Protein AF-A0AAU0R6Y6-F1 (afdb_monomer)

pLDDT: mean 80.84, std 10.69, range [55.72, 96.62]

Sequence (126 aa):
MGKLRLYILMGLFTLHTLSFDQLMKLPVLVMHYIEHRAQDGNLSVVEFLSMHYLGEDVNDGDQERDNQLPFKKVSTTTVHQVFIPFAKITNLKVQAVTNITIKYPELDDDRLPNPATSALFRPPRA

Structure (mmCIF, N/CA/C/O backbone):
data_AF-A0AAU0R6Y6-F1
#
_entry.id   AF-A0AAU0R6Y6-F1
#
loop_
_atom_site.group_PDB
_atom_site.id
_atom_site.type_symbol
_atom_site.label_atom_id
_atom_site.label_alt_id
_atom_site.label_comp_id
_atom_site.label_asym_id
_atom_site.label_entity_id
_atom_site.label_seq_id
_atom_site.pdbx_PDB_ins_code
_atom_site.Cartn_x
_atom_site.Cartn_y
_atom_site.Cartn_z
_atom_site.occupancy
_atom_site.B_iso_or_equiv
_atom_site.auth_seq_id
_atom_site.auth_comp_id
_atom_site.auth_asym_id
_atom_site.auth_atom_id
_atom_site.pdbx_PDB_model_num
ATOM 1 N N . MET A 1 1 ? 37.445 1.973 2.081 1.00 62.59 1 MET A N 1
ATOM 2 C CA . MET A 1 1 ? 36.201 2.672 2.493 1.00 62.59 1 MET A CA 1
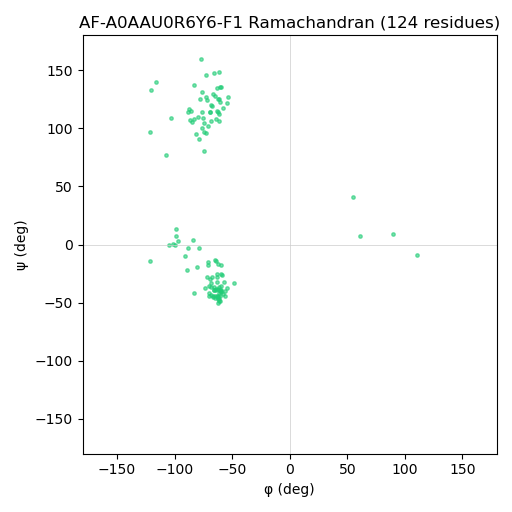ATOM 3 C C . MET A 1 1 ? 35.209 2.947 1.353 1.00 62.59 1 MET A C 1
ATOM 5 O O . MET A 1 1 ? 34.018 2.952 1.625 1.00 62.59 1 MET A O 1
ATOM 9 N N . GLY A 1 2 ? 35.632 3.136 0.091 1.00 77.25 2 GLY A N 1
ATOM 10 C CA . GLY A 1 2 ? 34.699 3.432 -1.019 1.00 77.25 2 GLY A CA 1
ATOM 11 C C . GLY A 1 2 ? 33.638 2.352 -1.288 1.00 77.25 2 GLY A C 1
ATOM 12 O O . GLY A 1 2 ? 32.472 2.675 -1.477 1.00 77.25 2 GLY A O 1
ATOM 13 N N . LYS A 1 3 ? 34.012 1.0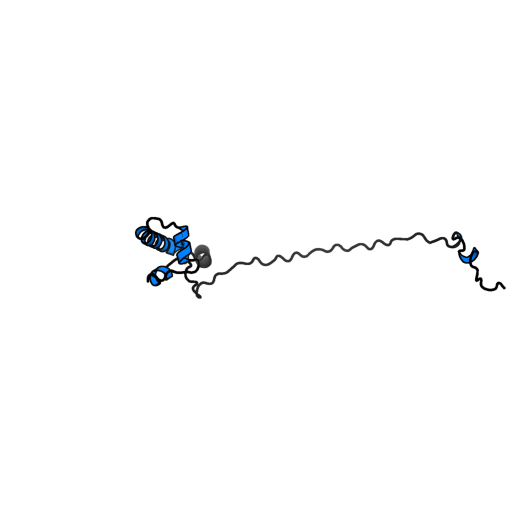68 -1.197 1.00 84.75 3 LYS A N 1
ATOM 14 C CA . LYS A 1 3 ? 33.082 -0.064 -1.376 1.00 84.75 3 LYS A CA 1
ATOM 15 C C . LYS A 1 3 ? 31.963 -0.090 -0.325 1.00 84.75 3 LYS A C 1
ATOM 17 O O . LYS A 1 3 ? 30.824 -0.366 -0.662 1.00 84.75 3 LYS A O 1
ATOM 22 N N . LEU A 1 4 ? 32.271 0.259 0.928 1.00 92.75 4 LEU A N 1
ATOM 23 C CA . LEU A 1 4 ? 31.276 0.325 2.004 1.00 92.75 4 LEU A CA 1
ATOM 24 C C . LEU A 1 4 ? 30.233 1.417 1.732 1.00 92.75 4 LEU A C 1
ATOM 26 O O . LEU A 1 4 ? 29.041 1.168 1.860 1.00 92.75 4 LEU A O 1
ATOM 30 N N . ARG A 1 5 ? 30.677 2.603 1.294 1.00 92.38 5 ARG A N 1
ATOM 31 C CA . ARG A 1 5 ? 29.775 3.704 0.917 1.00 92.38 5 ARG A CA 1
ATOM 32 C C . ARG A 1 5 ? 28.853 3.304 -0.235 1.00 92.38 5 ARG A C 1
ATOM 34 O O . ARG A 1 5 ? 27.671 3.615 -0.187 1.00 92.38 5 ARG A O 1
ATOM 41 N N . LEU A 1 6 ? 29.381 2.576 -1.222 1.00 92.94 6 LEU A N 1
ATOM 42 C CA . LEU A 1 6 ? 28.590 2.055 -2.336 1.00 92.94 6 LEU A CA 1
ATOM 43 C C . LEU A 1 6 ? 27.506 1.077 -1.862 1.00 92.94 6 LEU A C 1
ATOM 45 O O . LEU A 1 6 ? 26.357 1.218 -2.265 1.00 92.94 6 LEU A O 1
ATOM 49 N N . TYR A 1 7 ? 27.840 0.124 -0.986 1.00 94.19 7 TYR A N 1
ATOM 50 C CA . TYR A 1 7 ? 26.849 -0.817 -0.449 1.00 94.19 7 TYR A CA 1
ATOM 51 C C . TYR A 1 7 ? 25.772 -0.126 0.389 1.00 94.19 7 TYR A C 1
ATOM 53 O O . TYR A 1 7 ? 24.602 -0.471 0.264 1.00 94.19 7 TYR A O 1
ATOM 61 N N . ILE A 1 8 ? 26.143 0.876 1.190 1.00 94.00 8 ILE A N 1
ATOM 62 C CA . ILE A 1 8 ? 25.176 1.678 1.952 1.00 94.00 8 ILE A CA 1
ATOM 63 C C . ILE A 1 8 ? 24.226 2.408 0.998 1.00 94.00 8 ILE A C 1
ATOM 65 O O . ILE A 1 8 ? 23.014 2.355 1.182 1.00 94.00 8 ILE A O 1
ATOM 69 N N . LEU A 1 9 ? 24.757 3.047 -0.046 1.00 91.19 9 LEU A N 1
ATOM 70 C CA . LEU A 1 9 ? 23.950 3.797 -1.008 1.00 91.19 9 LEU A CA 1
ATOM 71 C C . LEU A 1 9 ? 23.019 2.875 -1.815 1.00 91.19 9 LEU A C 1
ATOM 73 O O . LEU A 1 9 ? 21.855 3.207 -2.015 1.00 91.19 9 LEU A O 1
ATOM 77 N N . MET A 1 10 ? 23.500 1.687 -2.195 1.00 88.62 10 MET A N 1
ATOM 78 C CA . MET A 1 10 ? 22.690 0.637 -2.824 1.00 88.62 10 MET A CA 1
ATOM 79 C C . MET A 1 10 ? 21.570 0.152 -1.888 1.00 88.62 10 MET A C 1
ATOM 81 O O . MET A 1 10 ? 20.424 0.016 -2.308 1.00 88.62 10 MET A O 1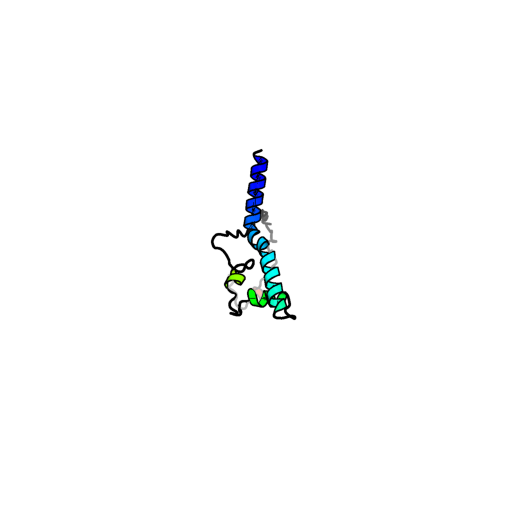
ATOM 85 N N . GLY A 1 11 ? 21.878 -0.075 -0.609 1.00 88.00 11 GLY A N 1
ATOM 86 C CA . GLY A 1 11 ? 20.895 -0.462 0.404 1.00 88.00 11 GLY A CA 1
ATOM 87 C C . GLY A 1 11 ? 19.802 0.594 0.581 1.00 88.00 11 GLY A C 1
ATOM 88 O O . GLY A 1 11 ? 18.623 0.275 0.505 1.00 88.00 11 GLY A O 1
ATOM 89 N N . LEU A 1 12 ? 20.177 1.866 0.724 1.00 86.25 12 LEU A N 1
ATOM 90 C CA . LEU A 1 12 ? 19.217 2.970 0.831 1.00 86.25 12 LEU A CA 1
ATOM 91 C C . LEU A 1 12 ? 18.340 3.100 -0.419 1.00 86.25 12 LEU A C 1
ATOM 93 O O . LEU A 1 12 ? 17.130 3.278 -0.300 1.00 86.25 12 LEU A O 1
ATOM 97 N N . PHE A 1 13 ? 18.935 2.960 -1.606 1.00 84.06 13 PHE A N 1
ATOM 98 C CA . PHE A 1 13 ? 18.192 2.980 -2.862 1.00 84.06 13 PHE A CA 1
ATOM 99 C C . PHE A 1 13 ? 17.174 1.834 -2.925 1.00 84.06 13 PHE A C 1
ATOM 101 O O . PHE A 1 13 ? 15.997 2.080 -3.173 1.00 84.06 13 PHE A O 1
ATOM 108 N N . THR A 1 14 ? 17.592 0.601 -2.619 1.00 81.38 14 THR A N 1
ATOM 109 C CA . THR A 1 14 ? 16.690 -0.565 -2.626 1.00 81.38 14 THR A CA 1
ATOM 110 C C . THR A 1 14 ? 15.560 -0.438 -1.603 1.00 81.38 14 THR A C 1
ATOM 112 O O . THR A 1 14 ? 14.399 -0.645 -1.952 1.00 81.38 14 THR A O 1
ATOM 115 N N . LEU A 1 15 ? 15.854 -0.012 -0.371 1.00 82.00 15 LEU A N 1
ATOM 116 C CA . LEU A 1 15 ? 14.838 0.231 0.661 1.00 82.00 15 LEU A CA 1
ATOM 117 C C . LEU A 1 15 ? 13.814 1.287 0.231 1.00 82.00 15 LEU A C 1
ATOM 119 O O . LEU A 1 15 ? 12.617 1.115 0.459 1.00 82.00 15 LEU A O 1
ATOM 123 N N . HIS A 1 16 ? 14.267 2.354 -0.430 1.00 77.06 16 HIS A N 1
ATOM 124 C CA . HIS A 1 16 ? 13.374 3.378 -0.958 1.00 77.06 16 HIS A CA 1
ATOM 125 C C . HIS A 1 16 ? 12.510 2.849 -2.113 1.00 77.06 16 HIS A C 1
ATOM 127 O O . HIS A 1 16 ? 11.299 3.061 -2.115 1.00 77.06 16 HIS A O 1
ATOM 133 N N . THR A 1 17 ? 13.091 2.088 -3.050 1.00 73.81 17 THR A N 1
ATOM 134 C CA . THR A 1 17 ? 12.326 1.473 -4.153 1.00 73.81 17 THR A CA 1
ATOM 135 C C . THR A 1 17 ? 11.280 0.467 -3.672 1.00 73.81 17 THR A C 1
ATOM 137 O O . THR A 1 17 ? 10.250 0.306 -4.319 1.00 73.81 17 THR A O 1
ATOM 140 N N . LEU A 1 18 ? 11.511 -0.175 -2.523 1.00 76.94 18 LEU A N 1
ATOM 141 C CA . LEU A 1 18 ? 10.568 -1.096 -1.883 1.00 76.94 18 LEU A CA 1
ATOM 142 C C . LEU A 1 18 ? 9.514 -0.385 -1.019 1.00 76.94 18 LEU A C 1
ATOM 144 O O . LEU A 1 18 ? 8.727 -1.054 -0.354 1.00 76.94 18 LEU A O 1
ATOM 148 N N . SER A 1 19 ? 9.500 0.953 -1.001 1.00 80.00 19 SER A N 1
ATOM 149 C CA . SER A 1 19 ? 8.571 1.754 -0.192 1.00 80.00 19 SER A CA 1
ATOM 150 C C . SER A 1 19 ? 8.612 1.392 1.296 1.00 80.00 19 SER A C 1
ATOM 152 O O . SER A 1 19 ? 7.581 1.302 1.965 1.00 80.00 19 SER A O 1
ATOM 154 N N . PHE A 1 20 ? 9.817 1.162 1.832 1.00 84.12 20 PHE A N 1
ATOM 155 C CA . PHE A 1 20 ? 10.011 0.790 3.237 1.00 84.12 20 PHE A CA 1
ATOM 156 C C . PHE A 1 20 ? 9.461 1.844 4.216 1.00 84.12 20 PHE A C 1
ATOM 158 O O . PHE A 1 20 ? 9.035 1.510 5.320 1.00 84.12 20 PHE A O 1
ATOM 165 N N . ASP A 1 21 ? 9.393 3.110 3.801 1.00 84.75 21 ASP A N 1
ATOM 166 C CA . ASP A 1 21 ? 8.731 4.193 4.534 1.00 84.75 21 ASP A CA 1
ATOM 167 C C . ASP A 1 21 ? 7.248 3.905 4.816 1.00 84.75 21 ASP A C 1
ATOM 169 O O . ASP A 1 21 ? 6.736 4.287 5.867 1.00 84.75 21 ASP A O 1
ATOM 173 N N . GLN A 1 22 ? 6.564 3.183 3.925 1.00 88.50 22 GLN A N 1
ATOM 174 C CA . GLN A 1 22 ? 5.183 2.764 4.145 1.00 88.50 22 GLN A CA 1
ATOM 175 C C . GLN A 1 22 ? 5.110 1.633 5.175 1.00 88.50 22 GLN A C 1
ATOM 177 O O . GLN A 1 22 ? 4.228 1.652 6.028 1.00 88.50 22 GLN A O 1
ATOM 182 N N . LEU A 1 23 ? 6.066 0.696 5.184 1.00 89.38 23 LEU A N 1
ATOM 183 C CA . LEU A 1 23 ? 6.129 -0.358 6.209 1.00 89.38 23 LEU A CA 1
ATOM 184 C C . LEU A 1 23 ? 6.358 0.224 7.611 1.00 89.38 23 LEU A C 1
ATOM 186 O O . LEU A 1 23 ? 5.817 -0.290 8.588 1.00 89.38 23 LEU A O 1
ATOM 190 N N . MET A 1 24 ? 7.090 1.334 7.722 1.00 90.75 24 MET A N 1
ATOM 191 C CA . MET A 1 24 ? 7.282 2.031 8.999 1.00 90.75 24 MET A CA 1
ATOM 192 C C . MET A 1 24 ? 5.984 2.619 9.581 1.00 90.75 24 MET A C 1
ATOM 194 O O . MET A 1 24 ? 5.959 2.954 10.763 1.00 90.75 24 MET A O 1
ATOM 198 N N . LYS A 1 25 ? 4.897 2.702 8.799 1.00 93.44 25 LYS A N 1
ATOM 199 C CA . LYS A 1 25 ? 3.562 3.128 9.258 1.00 93.44 25 LYS A CA 1
ATOM 200 C C . LYS A 1 25 ? 2.698 1.974 9.780 1.00 93.44 25 LYS A C 1
ATOM 202 O O . LYS A 1 25 ? 1.601 2.219 10.272 1.00 93.44 25 LYS A O 1
ATOM 207 N N . LEU A 1 26 ? 3.168 0.723 9.727 1.00 94.38 26 LEU A N 1
ATOM 208 C CA . LEU A 1 26 ? 2.432 -0.426 10.277 1.00 94.38 26 LEU A CA 1
ATOM 209 C C . LEU A 1 26 ? 2.026 -0.264 11.755 1.00 94.38 26 LEU A C 1
ATOM 211 O O . LEU A 1 26 ? 0.907 -0.651 12.086 1.00 94.38 26 LEU A O 1
ATOM 215 N N . PRO A 1 27 ? 2.838 0.336 12.650 1.00 95.81 27 PRO A N 1
ATOM 216 C CA . PRO A 1 27 ? 2.398 0.602 14.018 1.00 95.81 27 PRO A CA 1
ATOM 217 C C . PRO A 1 27 ? 1.162 1.509 14.090 1.00 95.81 27 PRO A C 1
ATOM 219 O O . PRO A 1 27 ? 0.299 1.283 14.932 1.00 95.81 27 PRO A O 1
ATOM 222 N N . VAL A 1 28 ? 1.047 2.492 13.187 1.00 95.50 28 VAL A N 1
ATOM 223 C CA . VAL A 1 28 ? -0.116 3.392 13.103 1.00 95.50 28 VAL A CA 1
ATOM 224 C C . VAL A 1 28 ? -1.360 2.612 12.686 1.00 95.50 28 VAL A C 1
ATOM 226 O O . VAL A 1 28 ? -2.393 2.735 13.333 1.00 95.50 28 VAL A O 1
ATOM 229 N N . LEU A 1 29 ? -1.239 1.737 11.681 1.00 96.19 29 LEU A N 1
ATOM 230 C CA . LEU A 1 29 ? -2.320 0.840 11.256 1.00 96.19 29 LEU A CA 1
ATOM 231 C C . LEU A 1 29 ? -2.820 -0.038 12.416 1.00 96.19 29 LEU A C 1
ATOM 233 O O . LEU A 1 29 ? -4.023 -0.184 12.606 1.00 96.19 29 LEU A O 1
ATOM 237 N N . VAL A 1 30 ? -1.901 -0.605 13.206 1.00 96.62 30 VAL A N 1
ATOM 238 C CA . VAL A 1 30 ? -2.251 -1.453 14.357 1.00 96.62 30 VAL A CA 1
ATOM 239 C C . VAL A 1 30 ? -2.947 -0.650 15.453 1.00 96.62 30 VAL A C 1
ATOM 241 O O . VAL A 1 30 ? -3.946 -1.122 15.991 1.00 96.62 30 VAL A O 1
ATOM 244 N N . MET A 1 31 ? -2.453 0.547 15.788 1.00 95.88 31 MET A N 1
ATOM 245 C CA . MET A 1 31 ? -3.121 1.404 16.777 1.00 95.88 31 MET A CA 1
ATOM 246 C C . MET A 1 31 ? -4.530 1.773 16.323 1.00 95.88 31 MET A C 1
ATOM 248 O O . MET A 1 31 ? -5.468 1.649 17.103 1.00 95.88 31 MET A O 1
ATOM 252 N N . HIS A 1 32 ? -4.683 2.144 15.057 1.00 95.12 32 HIS A N 1
ATOM 253 C CA . HIS A 1 32 ? -5.972 2.532 14.510 1.00 95.12 32 HIS A CA 1
ATOM 254 C C . HIS A 1 32 ? -6.969 1.360 14.479 1.00 95.12 32 HIS A C 1
ATOM 256 O O . HIS A 1 32 ? -8.114 1.502 14.898 1.00 95.12 32 HIS A O 1
ATOM 262 N N . TYR A 1 33 ? -6.509 0.150 14.140 1.00 95.06 33 TYR A N 1
ATOM 263 C CA . TYR A 1 33 ? -7.317 -1.066 14.278 1.00 95.06 33 TYR A CA 1
ATOM 264 C C . TYR A 1 33 ? -7.791 -1.299 15.722 1.00 95.06 33 TYR A C 1
ATOM 266 O O . TYR A 1 33 ? -8.943 -1.669 15.946 1.00 95.06 33 TYR A O 1
ATOM 274 N N . ILE A 1 34 ? -6.919 -1.084 16.714 1.00 95.62 34 ILE A N 1
ATOM 275 C CA . ILE A 1 34 ? -7.277 -1.234 18.132 1.00 95.62 34 ILE A CA 1
ATOM 276 C C . ILE A 1 34 ? -8.347 -0.212 18.538 1.00 95.62 34 ILE A C 1
ATOM 278 O O . ILE A 1 34 ? -9.255 -0.569 19.287 1.00 95.62 34 ILE A O 1
ATOM 282 N N . GLU A 1 35 ? -8.276 1.024 18.040 1.00 93.75 35 GLU A N 1
ATOM 283 C CA . GLU A 1 35 ? -9.284 2.060 18.297 1.00 93.75 35 GLU A CA 1
ATOM 284 C C . GLU A 1 35 ? -10.660 1.658 17.752 1.00 93.75 35 GLU A C 1
ATOM 286 O O . GLU A 1 35 ? -11.632 1.665 18.510 1.00 93.75 35 GLU A O 1
ATOM 291 N N . HIS A 1 36 ? -10.744 1.227 16.489 1.00 92.75 36 HIS A N 1
ATOM 292 C CA . HIS A 1 36 ? -12.017 0.775 15.918 1.00 92.75 36 HIS A CA 1
ATOM 293 C C . HIS A 1 36 ? -12.532 -0.494 16.590 1.00 92.75 36 HIS A C 1
ATOM 295 O O . HIS A 1 36 ? -13.726 -0.612 16.837 1.00 92.75 36 HIS A O 1
ATOM 301 N N . ARG A 1 37 ? -11.650 -1.424 16.969 1.00 94.31 37 ARG A N 1
ATOM 302 C CA . ARG A 1 37 ? -12.054 -2.627 17.708 1.00 94.31 37 ARG A CA 1
ATOM 303 C C . ARG A 1 37 ? -12.540 -2.321 19.127 1.00 94.31 37 ARG A C 1
ATOM 305 O O . ARG A 1 37 ? -13.332 -3.075 19.685 1.00 94.31 37 ARG A O 1
ATOM 312 N N . ALA A 1 38 ? -12.064 -1.238 19.738 1.00 94.19 38 ALA A N 1
ATOM 313 C CA . ALA A 1 38 ? -12.573 -0.784 21.030 1.00 94.19 38 ALA A CA 1
ATOM 314 C C . ALA A 1 38 ? -13.987 -0.186 20.915 1.00 94.19 38 ALA A C 1
ATOM 316 O O . ALA A 1 38 ? -14.750 -0.254 21.877 1.00 94.19 38 ALA A O 1
ATOM 317 N N . GLN A 1 39 ? -14.335 0.378 19.755 1.00 89.94 39 GLN A N 1
ATOM 318 C CA . GLN A 1 39 ? -15.669 0.907 19.455 1.00 89.94 39 GLN A CA 1
ATOM 319 C C . GLN A 1 39 ? -16.631 -0.197 18.988 1.00 89.94 39 GLN A C 1
ATOM 321 O O . GLN A 1 39 ? -17.774 -0.247 19.438 1.00 89.94 39 GLN A O 1
ATOM 326 N N . ASP A 1 40 ? -16.147 -1.107 18.144 1.00 88.06 40 ASP A N 1
ATOM 327 C CA . ASP A 1 40 ? -16.851 -2.286 17.650 1.00 88.06 40 ASP A CA 1
ATOM 328 C C . ASP A 1 40 ? -16.074 -3.561 18.009 1.00 88.06 40 ASP A C 1
ATOM 330 O O . ASP A 1 40 ? -15.138 -3.987 17.326 1.00 88.06 40 ASP A O 1
ATOM 334 N N . GLY A 1 41 ? -16.487 -4.197 19.108 1.00 88.44 41 GLY A N 1
ATOM 335 C CA . GLY A 1 41 ? -15.812 -5.365 19.678 1.00 88.44 41 GLY A CA 1
ATOM 336 C C . GLY A 1 41 ? -15.704 -6.579 18.746 1.00 88.44 41 GLY A C 1
ATOM 337 O O . GLY A 1 41 ? -14.869 -7.454 19.001 1.00 88.44 41 GLY A O 1
ATOM 338 N N . ASN A 1 42 ? -16.505 -6.634 17.676 1.00 92.56 42 ASN A N 1
ATOM 339 C CA . ASN A 1 42 ? -16.514 -7.736 16.713 1.00 92.56 42 ASN A CA 1
ATOM 340 C C . ASN A 1 42 ? -15.765 -7.426 15.411 1.00 92.56 42 ASN A C 1
ATOM 342 O O . ASN A 1 42 ? -15.668 -8.314 14.565 1.00 92.56 42 ASN A O 1
ATOM 346 N N . LEU A 1 43 ? -15.184 -6.230 15.268 1.00 92.88 43 LEU A N 1
ATOM 347 C CA . LEU A 1 43 ? -14.490 -5.834 14.048 1.00 92.88 43 LEU A CA 1
ATOM 348 C C . LEU A 1 43 ? -13.264 -6.719 13.771 1.00 92.88 43 LEU A C 1
ATOM 350 O O . LEU A 1 43 ? -12.252 -6.718 14.496 1.00 92.88 43 LEU A O 1
ATOM 354 N N . SER A 1 44 ? -13.327 -7.470 12.676 1.00 94.31 44 SER A N 1
ATOM 355 C CA . SER A 1 44 ? -12.193 -8.247 12.193 1.00 94.31 44 SER A CA 1
ATOM 356 C C . SER A 1 44 ? -11.163 -7.364 11.485 1.00 94.31 44 SER A C 1
ATOM 358 O O . SER A 1 44 ? -11.446 -6.268 11.004 1.00 94.31 44 SER A O 1
ATOM 360 N N . VAL A 1 45 ? -9.930 -7.866 11.380 1.00 94.38 45 VAL A N 1
ATOM 361 C CA . VAL A 1 45 ? -8.857 -7.175 10.645 1.00 94.38 45 VAL A CA 1
ATOM 362 C C . VAL A 1 45 ? -9.219 -7.005 9.165 1.00 94.38 45 VAL A C 1
ATOM 364 O O . VAL A 1 45 ? -8.890 -5.987 8.569 1.00 94.38 45 VAL A O 1
ATOM 367 N N . VAL A 1 46 ? -9.903 -7.984 8.563 1.00 94.25 46 VAL A N 1
ATOM 368 C CA . VAL A 1 46 ? -10.291 -7.926 7.144 1.00 94.25 46 VAL A CA 1
ATOM 369 C C . VAL A 1 46 ? -11.369 -6.870 6.918 1.00 94.25 46 VAL A C 1
ATOM 371 O O . VAL A 1 46 ? -11.264 -6.110 5.961 1.00 94.25 46 VAL A O 1
ATOM 374 N N . GLU A 1 47 ? -12.359 -6.778 7.807 1.00 92.06 47 GLU A N 1
ATOM 375 C CA . GLU A 1 47 ? -13.388 -5.731 7.751 1.00 92.06 47 GLU A CA 1
ATOM 376 C C . GLU A 1 47 ? -12.771 -4.340 7.927 1.00 92.06 47 GLU A C 1
ATOM 378 O O . GLU A 1 47 ? -13.044 -3.453 7.122 1.00 92.06 47 GLU A O 1
ATOM 383 N N . PHE A 1 48 ? -11.853 -4.180 8.887 1.00 92.81 48 PHE A N 1
ATOM 384 C CA . PHE A 1 48 ? -11.102 -2.937 9.083 1.00 92.81 48 PHE A CA 1
ATOM 385 C C . PHE A 1 48 ? -10.266 -2.533 7.856 1.00 92.81 48 PHE A C 1
ATOM 387 O O . PHE A 1 48 ? -10.202 -1.361 7.492 1.00 92.81 48 PHE A O 1
ATOM 394 N N . LEU A 1 49 ? -9.614 -3.486 7.185 1.00 93.56 49 LEU A N 1
ATOM 395 C CA . LEU A 1 49 ? -8.900 -3.189 5.941 1.00 93.56 49 LEU A CA 1
ATOM 396 C C . LEU A 1 49 ? -9.877 -2.875 4.802 1.00 93.56 49 LEU A C 1
ATOM 398 O O . LEU A 1 49 ? -9.589 -2.023 3.967 1.00 93.56 49 LEU A O 1
ATOM 402 N N . SER A 1 50 ? -11.033 -3.536 4.763 1.00 91.12 50 SER A N 1
ATOM 403 C CA . SER A 1 50 ? -12.038 -3.303 3.729 1.00 91.12 50 SER A CA 1
ATOM 404 C C . SER A 1 50 ? -12.622 -1.899 3.803 1.00 91.12 50 SER A C 1
ATOM 406 O O . SER A 1 50 ? -12.681 -1.231 2.774 1.00 91.12 50 SER A O 1
ATOM 408 N N . MET A 1 51 ? -12.994 -1.427 4.994 1.00 89.00 51 MET A N 1
ATOM 409 C CA . MET A 1 51 ? -13.526 -0.069 5.156 1.00 89.00 51 MET A CA 1
ATOM 410 C C . MET A 1 51 ? -12.514 1.001 4.706 1.00 89.00 51 MET A C 1
ATOM 412 O O . MET A 1 51 ? -12.892 1.917 3.989 1.00 89.00 51 MET A O 1
ATOM 416 N N . HIS A 1 52 ? -11.216 0.823 4.991 1.00 91.25 52 HIS A N 1
ATOM 417 C CA . HIS A 1 52 ? -10.203 1.840 4.683 1.00 91.25 52 HIS A CA 1
ATOM 418 C C . HIS A 1 52 ? -9.563 1.731 3.287 1.00 91.25 52 HIS A C 1
ATOM 420 O O . HIS A 1 52 ? -9.009 2.722 2.805 1.00 91.25 52 HIS A O 1
ATOM 426 N N . TYR A 1 53 ? -9.585 0.564 2.628 1.00 90.69 53 TYR A N 1
ATOM 427 C CA . TYR A 1 53 ? -8.872 0.342 1.355 1.00 90.69 53 TYR A CA 1
ATOM 428 C C . TYR A 1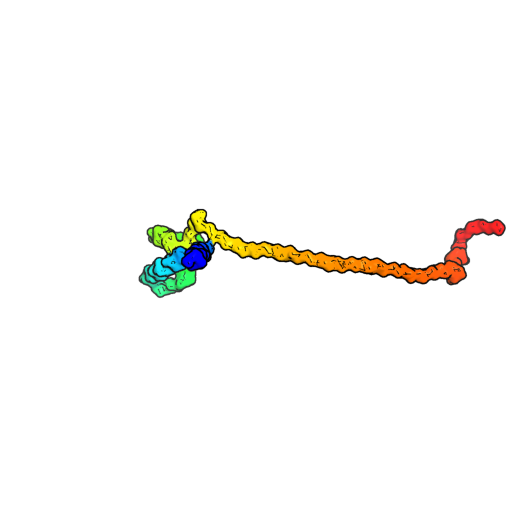 53 ? -9.759 -0.073 0.171 1.00 90.69 53 TYR A C 1
ATOM 430 O O . TYR A 1 53 ? -9.282 -0.012 -0.963 1.00 90.69 53 TYR A O 1
ATOM 438 N N . LEU A 1 54 ? -11.017 -0.489 0.383 1.00 88.50 54 LEU A N 1
ATOM 439 C CA . LEU A 1 54 ? -11.902 -0.954 -0.700 1.00 88.50 54 LEU A CA 1
ATOM 440 C C . LEU A 1 54 ? -12.912 0.097 -1.209 1.00 88.50 54 LEU A C 1
ATOM 442 O O . LEU A 1 54 ? -13.695 -0.210 -2.105 1.00 88.50 54 LEU A O 1
ATOM 446 N N . GLY A 1 55 ? -12.819 1.352 -0.755 1.00 68.75 55 GLY A N 1
ATOM 447 C CA . GLY A 1 55 ? -13.319 2.514 -1.508 1.00 68.75 55 GLY A CA 1
ATOM 448 C C . GLY A 1 55 ? -14.553 3.232 -0.958 1.00 68.75 55 GLY A C 1
ATOM 449 O O . GLY A 1 55 ? -14.840 4.328 -1.432 1.00 68.75 55 GLY A O 1
ATOM 450 N N . GLU A 1 56 ? -15.231 2.696 0.055 1.00 67.44 56 GLU A N 1
ATOM 451 C CA . GLU A 1 56 ? -16.239 3.446 0.815 1.00 67.44 56 GLU A CA 1
ATOM 452 C C . GLU A 1 56 ? -15.683 3.769 2.197 1.00 67.44 56 GLU A C 1
ATOM 454 O O . GLU A 1 56 ? -16.019 3.121 3.186 1.00 67.44 56 GLU A O 1
ATOM 459 N N . ASP A 1 57 ? -14.798 4.770 2.237 1.00 68.56 57 ASP A N 1
ATOM 460 C CA . ASP A 1 57 ? -14.414 5.387 3.504 1.00 68.56 57 ASP A CA 1
ATOM 461 C C . ASP A 1 57 ? -15.679 5.923 4.164 1.00 68.56 57 ASP A C 1
ATOM 463 O O . ASP A 1 57 ? -16.371 6.795 3.620 1.00 68.56 57 ASP A O 1
ATOM 467 N N . VAL A 1 58 ? -15.993 5.385 5.335 1.00 70.44 58 VAL A N 1
ATOM 468 C CA . VAL A 1 58 ? -17.067 5.921 6.156 1.00 70.44 58 VAL A CA 1
ATOM 469 C C . VAL A 1 58 ? -16.582 7.277 6.647 1.00 70.44 58 VAL A C 1
ATOM 471 O O . VAL A 1 58 ? -15.553 7.372 7.298 1.00 70.44 58 VAL A O 1
ATOM 474 N N . ASN A 1 59 ? -17.302 8.348 6.316 1.00 70.44 59 ASN A N 1
ATOM 475 C CA . ASN A 1 59 ? -16.961 9.679 6.811 1.00 70.44 59 ASN A CA 1
ATOM 476 C C . ASN A 1 59 ? -17.356 9.792 8.293 1.00 70.44 59 ASN A C 1
ATOM 478 O O . ASN A 1 59 ? -18.424 10.312 8.621 1.00 70.44 59 ASN A O 1
ATOM 482 N N . ASP A 1 60 ? -16.516 9.258 9.173 1.00 79.00 60 ASP A N 1
ATOM 483 C CA . ASP A 1 60 ? -16.656 9.305 10.631 1.00 79.00 60 ASP A CA 1
ATOM 484 C C . ASP A 1 60 ? -15.832 10.444 11.275 1.00 79.00 60 ASP A C 1
ATOM 486 O O . ASP A 1 60 ? -15.849 10.632 12.493 1.00 79.00 60 ASP A O 1
ATOM 490 N N . GLY A 1 61 ? -15.174 11.261 10.443 1.00 81.00 61 GLY A N 1
ATOM 491 C CA . GLY A 1 61 ? -14.383 12.417 10.857 1.00 81.00 61 GLY A CA 1
ATOM 492 C C . GLY A 1 61 ? -12.910 12.121 11.145 1.00 81.00 61 GLY A C 1
ATOM 493 O O . GLY A 1 61 ? -12.216 13.014 11.635 1.00 81.00 61 GLY A O 1
ATOM 494 N N . ASP A 1 62 ? -12.402 10.930 10.831 1.00 87.62 62 ASP A N 1
ATOM 495 C CA . ASP A 1 62 ? -11.013 10.542 11.095 1.00 87.62 62 ASP A CA 1
ATOM 496 C C . ASP A 1 62 ? -10.059 10.667 9.892 1.00 87.62 62 ASP A C 1
ATOM 498 O O . ASP A 1 62 ? -8.910 10.228 9.946 1.00 87.62 62 ASP A O 1
ATOM 502 N N . GLN A 1 63 ? -10.491 11.356 8.834 1.00 87.88 63 GLN A N 1
ATOM 503 C CA . GLN A 1 63 ? -9.777 11.481 7.559 1.00 87.88 63 GLN A CA 1
ATOM 504 C C . GLN A 1 63 ? -8.283 11.856 7.696 1.00 87.88 63 GLN A C 1
ATOM 506 O O . GLN A 1 63 ? -7.442 11.462 6.884 1.00 87.88 63 GLN A O 1
ATOM 511 N N . GLU A 1 64 ? -7.910 12.642 8.710 1.00 89.19 64 GLU A N 1
ATOM 512 C CA . GLU A 1 64 ? -6.508 12.969 9.001 1.00 89.19 64 GLU A CA 1
ATOM 513 C C . GLU A 1 64 ? -5.685 11.772 9.501 1.00 89.19 64 GLU A C 1
ATOM 515 O O . GLU A 1 64 ? -4.503 11.664 9.156 1.00 89.19 64 GLU A O 1
ATOM 520 N N . ARG A 1 65 ? -6.279 10.873 10.292 1.00 90.00 65 ARG A N 1
ATOM 521 C CA . ARG A 1 65 ? -5.669 9.606 10.722 1.00 90.00 65 ARG A CA 1
ATOM 522 C C . ARG A 1 65 ? -5.554 8.635 9.561 1.00 90.00 65 ARG A C 1
ATOM 524 O O . ARG A 1 65 ? -4.481 8.075 9.347 1.00 90.00 65 ARG A O 1
ATOM 531 N N . ASP A 1 66 ? -6.598 8.525 8.762 1.00 91.50 66 ASP A N 1
ATOM 532 C CA . ASP A 1 66 ? -6.627 7.677 7.576 1.00 91.50 66 ASP A CA 1
ATOM 533 C C . ASP A 1 66 ? -5.514 7.969 6.587 1.00 91.50 66 ASP A C 1
ATOM 535 O O . ASP A 1 66 ? -4.846 7.082 6.047 1.00 91.50 66 ASP A O 1
ATOM 539 N N . ASN A 1 67 ? -5.235 9.254 6.406 1.00 89.88 67 ASN A N 1
ATOM 540 C CA . ASN A 1 67 ? -4.152 9.721 5.559 1.00 89.88 67 ASN A CA 1
ATOM 541 C C . ASN A 1 67 ? -2.755 9.301 6.057 1.00 89.88 67 ASN A C 1
ATOM 543 O O . ASN A 1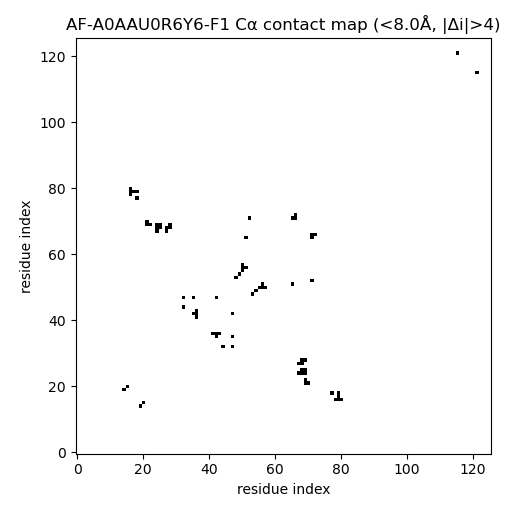 67 ? -1.784 9.408 5.298 1.00 89.88 67 ASN A O 1
ATOM 547 N N . GLN A 1 68 ? -2.633 8.841 7.305 1.00 91.88 68 GLN A N 1
ATOM 548 C CA . GLN A 1 68 ? -1.393 8.331 7.898 1.00 91.88 68 GLN A CA 1
ATOM 549 C C . GLN A 1 68 ? -1.226 6.822 7.702 1.00 91.88 68 GLN A C 1
ATOM 551 O O . GLN A 1 68 ? -0.132 6.306 7.947 1.00 91.88 68 GLN A O 1
ATOM 556 N N . LEU A 1 69 ? -2.256 6.117 7.225 1.00 93.88 69 LEU A N 1
ATOM 557 C CA . LEU A 1 69 ? -2.193 4.683 6.988 1.00 93.88 69 LEU A CA 1
ATOM 558 C C . LEU A 1 69 ? -1.194 4.333 5.869 1.00 93.88 69 LEU A C 1
ATOM 560 O O . LEU A 1 69 ? -0.979 5.107 4.922 1.00 93.88 69 LEU A O 1
ATOM 564 N N . PRO A 1 70 ? -0.539 3.162 5.966 1.00 92.56 70 PRO A N 1
ATOM 565 C CA . PRO A 1 70 ? 0.386 2.696 4.943 1.00 92.56 70 PRO A CA 1
ATOM 566 C C . PRO A 1 70 ? -0.333 2.558 3.600 1.00 92.56 70 PRO A C 1
ATOM 568 O O . PRO A 1 70 ? -1.434 2.025 3.538 1.00 92.56 70 PRO A O 1
ATOM 571 N N . PHE A 1 71 ? 0.281 3.029 2.516 1.00 89.44 71 PHE A N 1
ATOM 572 C CA . PHE A 1 71 ? -0.251 2.897 1.150 1.00 89.44 71 PHE A CA 1
ATOM 573 C C . PHE A 1 71 ? -1.623 3.553 0.876 1.00 89.44 71 PHE A C 1
ATOM 575 O O . PHE A 1 71 ? -2.131 3.406 -0.231 1.00 89.44 71 PHE A O 1
ATOM 582 N N . LYS A 1 72 ? -2.212 4.324 1.808 1.00 87.56 72 LYS A N 1
ATOM 583 C CA . LYS A 1 72 ? -3.485 5.045 1.572 1.00 87.56 72 LYS A CA 1
ATOM 584 C C . LYS A 1 72 ? -3.324 6.179 0.547 1.00 87.56 72 LYS A C 1
ATOM 586 O O . LYS A 1 72 ? -4.223 6.450 -0.241 1.00 87.56 72 LYS A O 1
ATOM 591 N N . LYS A 1 73 ? -2.151 6.827 0.519 1.00 83.06 73 LYS A N 1
ATOM 592 C CA . LYS A 1 73 ? -1.794 7.859 -0.469 1.00 83.06 73 LYS A CA 1
ATOM 593 C C . LYS A 1 73 ? -0.558 7.469 -1.259 1.00 83.06 73 LYS A C 1
ATOM 595 O O . LYS A 1 73 ? 0.475 7.126 -0.682 1.00 83.06 73 LYS A O 1
ATOM 600 N N . VAL A 1 74 ? -0.641 7.629 -2.576 1.00 74.25 74 VAL A N 1
ATOM 601 C CA . VAL A 1 74 ? 0.521 7.568 -3.463 1.00 74.25 74 VAL A CA 1
ATOM 602 C C . VAL A 1 74 ? 1.115 8.971 -3.546 1.00 74.25 74 VAL A C 1
ATOM 604 O O . VAL A 1 74 ? 0.477 9.899 -4.040 1.00 74.25 74 VAL A O 1
ATOM 607 N N . SER A 1 75 ? 2.329 9.143 -3.027 1.00 68.31 75 SER A N 1
ATOM 608 C CA . SER A 1 75 ? 3.076 10.390 -3.195 1.00 68.31 75 SER A CA 1
ATOM 609 C C . SER A 1 75 ? 3.645 10.450 -4.608 1.00 68.31 75 SER A C 1
ATOM 611 O O . SER A 1 75 ? 4.311 9.514 -5.046 1.00 68.31 75 SER A O 1
ATOM 613 N N . THR A 1 76 ? 3.462 11.574 -5.299 1.00 65.00 76 THR A N 1
ATOM 614 C CA . THR A 1 76 ? 4.091 11.834 -6.606 1.00 65.00 76 THR A CA 1
ATOM 615 C C . THR A 1 76 ? 5.619 11.866 -6.539 1.00 65.00 76 THR A C 1
ATOM 617 O O . THR A 1 76 ? 6.281 11.766 -7.566 1.00 65.00 76 THR A O 1
ATOM 620 N N . THR A 1 77 ? 6.190 12.001 -5.339 1.00 63.88 77 THR A N 1
ATOM 621 C CA . THR A 1 77 ? 7.640 11.989 -5.109 1.00 63.88 77 THR A CA 1
ATOM 622 C C . THR A 1 77 ? 8.211 10.566 -5.069 1.00 63.88 77 THR A C 1
ATOM 624 O O . THR A 1 77 ? 9.412 10.386 -5.260 1.00 63.88 77 THR A O 1
ATOM 627 N N . THR A 1 78 ? 7.379 9.541 -4.849 1.00 63.81 78 THR A N 1
ATOM 628 C CA . THR A 1 78 ? 7.829 8.146 -4.776 1.00 63.81 78 THR A CA 1
ATOM 629 C C . THR A 1 78 ? 7.874 7.537 -6.175 1.00 63.81 78 THR A C 1
ATOM 631 O O . THR A 1 78 ? 6.846 7.238 -6.781 1.00 63.81 78 THR A O 1
ATOM 634 N N . VAL A 1 79 ? 9.081 7.329 -6.706 1.00 62.97 79 VAL A N 1
ATOM 635 C CA . VAL A 1 79 ? 9.271 6.655 -7.997 1.00 62.97 79 VAL A CA 1
ATOM 636 C C . VAL A 1 79 ? 9.192 5.143 -7.782 1.00 62.97 79 VAL A C 1
ATOM 638 O O . VAL A 1 79 ? 10.185 4.494 -7.455 1.00 62.97 79 VAL A O 1
ATOM 641 N N . HIS A 1 80 ? 8.009 4.566 -7.983 1.00 65.06 80 HIS A N 1
ATOM 642 C CA . HIS A 1 80 ? 7.840 3.114 -8.015 1.00 65.06 80 HIS A CA 1
ATOM 643 C C . HIS A 1 80 ? 8.396 2.567 -9.338 1.00 65.06 80 HIS A C 1
ATOM 645 O O . HIS A 1 80 ? 7.742 2.611 -10.379 1.00 65.06 80 HIS A O 1
ATOM 651 N N . GLN A 1 81 ? 9.639 2.086 -9.320 1.00 63.94 81 GLN A N 1
ATOM 652 C CA . GLN A 1 81 ? 10.269 1.488 -10.497 1.00 63.94 81 GLN A CA 1
ATOM 653 C C . GLN A 1 81 ? 9.880 0.013 -10.600 1.00 63.94 81 GLN A C 1
ATOM 655 O O . GLN A 1 81 ? 10.387 -0.829 -9.863 1.00 63.94 81 GLN A O 1
ATOM 660 N N . VAL A 1 82 ? 8.992 -0.316 -11.538 1.00 64.12 82 VAL A N 1
ATOM 661 C CA . VAL A 1 82 ? 8.719 -1.710 -11.905 1.00 64.12 82 VAL A CA 1
ATOM 662 C C . VAL A 1 82 ? 9.836 -2.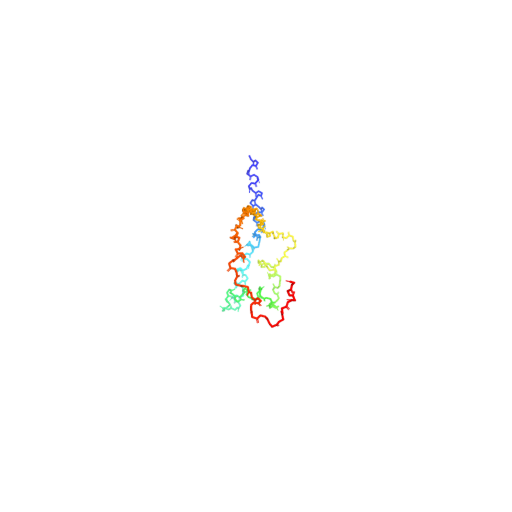174 -12.838 1.00 64.12 82 VAL A C 1
ATOM 664 O O . VAL A 1 82 ? 9.938 -1.712 -13.975 1.00 64.12 82 VAL A O 1
ATOM 667 N N . PHE A 1 83 ? 10.705 -3.070 -12.366 1.00 67.31 83 PHE A N 1
ATOM 668 C CA . PHE A 1 83 ? 11.744 -3.655 -13.211 1.00 67.31 83 PHE A CA 1
ATOM 669 C C . PHE A 1 83 ? 11.123 -4.704 -14.137 1.00 67.31 83 PHE A C 1
ATOM 671 O O . PHE A 1 83 ? 10.862 -5.835 -13.731 1.00 67.31 83 PHE A O 1
ATOM 678 N N . ILE A 1 84 ? 10.884 -4.329 -15.392 1.00 70.50 84 ILE A N 1
ATOM 679 C CA . ILE A 1 84 ? 10.522 -5.279 -16.443 1.00 70.50 84 ILE A CA 1
ATOM 680 C C . ILE A 1 84 ? 11.837 -5.821 -17.016 1.00 70.50 84 ILE A C 1
ATOM 682 O O . ILE A 1 84 ? 12.605 -5.041 -17.587 1.00 70.50 84 ILE A O 1
ATOM 686 N N . PRO A 1 85 ? 12.148 -7.122 -16.869 1.00 70.62 85 PRO A N 1
ATOM 687 C CA . PRO A 1 85 ? 13.353 -7.671 -17.466 1.00 70.62 85 PRO A CA 1
ATOM 688 C C . PRO A 1 85 ? 13.270 -7.502 -18.984 1.00 70.62 85 PRO A C 1
ATOM 690 O O . PRO A 1 85 ? 12.303 -7.933 -19.612 1.00 70.62 85 PRO A O 1
ATOM 693 N N . PHE A 1 86 ? 14.287 -6.873 -19.579 1.00 72.56 86 PHE A N 1
ATOM 694 C CA . PHE A 1 86 ? 14.384 -6.759 -21.031 1.00 72.56 86 PHE A CA 1
ATOM 695 C C . PHE A 1 86 ? 14.287 -8.153 -21.657 1.00 72.56 86 PHE A C 1
ATOM 697 O O . PHE A 1 86 ? 15.028 -9.067 -21.278 1.00 72.56 86 PHE A O 1
ATOM 704 N N . ALA A 1 87 ? 13.364 -8.317 -22.607 1.00 74.56 87 ALA A N 1
ATOM 705 C CA . ALA A 1 87 ? 13.207 -9.562 -23.339 1.00 74.56 87 ALA A CA 1
ATOM 706 C C . ALA A 1 87 ? 14.556 -9.952 -23.961 1.00 74.56 87 ALA A C 1
ATOM 708 O O . ALA A 1 87 ? 15.146 -9.193 -24.733 1.00 74.56 87 ALA A O 1
ATOM 709 N N . LYS A 1 88 ? 15.065 -11.138 -23.614 1.00 73.69 88 LYS A N 1
ATOM 710 C CA . LYS A 1 88 ? 16.259 -11.681 -24.263 1.00 73.69 88 LYS A CA 1
ATOM 711 C C . LYS A 1 88 ? 15.892 -12.030 -25.701 1.00 73.69 88 LYS A C 1
ATOM 713 O O . LYS A 1 88 ? 15.210 -13.024 -25.938 1.00 73.69 88 LYS A O 1
ATOM 718 N N . ILE A 1 89 ? 16.354 -11.225 -26.655 1.00 73.88 89 ILE A N 1
ATOM 719 C CA . ILE A 1 89 ? 16.268 -11.558 -28.078 1.00 73.88 89 ILE A CA 1
ATOM 720 C C . ILE A 1 89 ? 17.127 -12.805 -28.295 1.00 73.88 89 ILE A C 1
ATOM 722 O O . ILE A 1 89 ? 18.355 -12.756 -28.207 1.00 73.88 89 ILE A O 1
ATOM 726 N N . THR A 1 90 ? 16.480 -13.945 -28.529 1.00 76.38 90 THR A N 1
ATOM 727 C CA . THR A 1 90 ? 17.174 -15.166 -28.932 1.00 76.38 90 THR A CA 1
ATOM 728 C C . THR A 1 90 ? 17.292 -15.153 -30.449 1.00 76.38 90 THR A C 1
ATOM 730 O O . THR A 1 90 ? 16.298 -15.140 -31.169 1.00 76.38 90 THR A O 1
ATOM 733 N N . ASN A 1 91 ? 18.524 -15.109 -30.954 1.00 76.69 91 ASN A N 1
ATOM 734 C CA . ASN A 1 91 ? 18.758 -15.265 -32.383 1.00 76.69 91 ASN A CA 1
ATOM 735 C C . ASN A 1 91 ? 18.564 -16.744 -32.732 1.00 76.69 91 ASN A C 1
ATOM 737 O O . ASN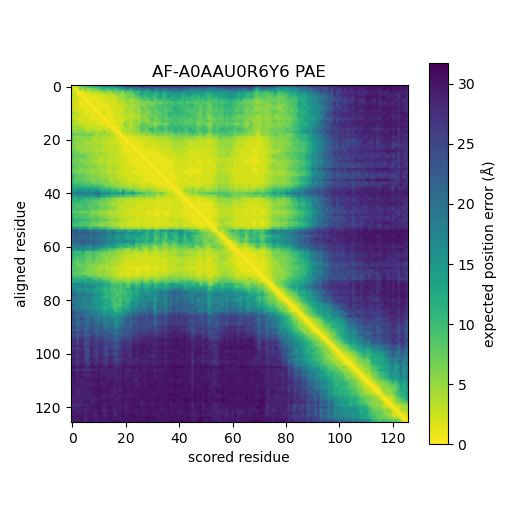 A 1 91 ? 19.412 -17.581 -32.414 1.00 76.69 91 ASN A O 1
ATOM 741 N N . LEU A 1 92 ? 17.433 -17.073 -33.355 1.00 75.50 92 LEU A N 1
ATOM 742 C CA . LEU A 1 92 ? 17.191 -18.403 -33.902 1.00 75.50 92 LEU A CA 1
ATOM 743 C C . LEU A 1 92 ? 18.119 -18.607 -35.099 1.00 75.50 92 LEU A C 1
ATOM 745 O O . LEU A 1 92 ? 17.991 -17.945 -36.129 1.00 75.50 92 LEU A O 1
ATOM 749 N N . LYS A 1 93 ? 19.066 -19.538 -34.972 1.00 75.44 93 LYS A N 1
ATOM 750 C CA . LYS A 1 93 ? 19.877 -19.976 -36.106 1.00 75.44 93 LYS A CA 1
ATOM 751 C C . LYS A 1 93 ? 18.993 -20.833 -37.010 1.00 75.44 93 LYS A C 1
ATOM 753 O O . LYS A 1 93 ? 18.818 -22.023 -36.760 1.00 75.44 93 LYS A O 1
ATOM 758 N N . VAL A 1 94 ? 18.415 -20.222 -38.041 1.00 74.81 94 VAL A N 1
ATOM 759 C CA . VAL A 1 94 ? 17.702 -20.949 -39.095 1.00 74.81 94 VAL A CA 1
ATOM 760 C C . VAL A 1 94 ? 18.718 -21.855 -39.795 1.00 74.81 94 VAL A C 1
ATOM 762 O O . VAL A 1 94 ? 19.680 -21.371 -40.392 1.00 74.81 94 VAL A O 1
ATOM 765 N N . GLN A 1 95 ? 18.555 -23.175 -39.671 1.00 73.62 95 GLN A N 1
ATOM 766 C CA . GLN A 1 95 ? 19.313 -24.117 -40.492 1.00 73.62 95 GLN A CA 1
ATOM 767 C C . GLN A 1 95 ? 18.862 -23.955 -41.943 1.00 73.62 95 GLN A C 1
ATOM 769 O O . GLN A 1 95 ? 17.665 -23.964 -42.226 1.00 73.62 95 GLN A O 1
ATOM 774 N N . ALA A 1 96 ? 19.821 -23.791 -42.853 1.00 72.31 96 ALA A N 1
ATOM 775 C CA . ALA A 1 96 ? 19.537 -23.769 -44.277 1.00 72.31 96 ALA A CA 1
ATOM 776 C C . ALA A 1 96 ? 18.907 -25.110 -44.676 1.00 72.31 96 ALA A C 1
ATOM 778 O O . ALA A 1 96 ? 19.492 -26.168 -44.445 1.00 72.31 96 ALA A O 1
ATOM 779 N N . VAL A 1 97 ? 17.707 -25.060 -45.251 1.00 71.12 97 VAL A N 1
ATOM 780 C CA . VAL A 1 97 ? 17.064 -26.233 -45.841 1.00 71.12 97 VAL A CA 1
ATOM 781 C C . VAL A 1 97 ? 17.877 -26.622 -47.070 1.00 71.12 97 VAL A C 1
ATOM 783 O O . VAL A 1 97 ? 18.026 -25.831 -48.002 1.00 71.12 97 VAL A O 1
ATOM 786 N N . THR A 1 98 ? 18.433 -27.829 -47.081 1.00 72.88 98 THR A N 1
ATOM 787 C CA . THR A 1 98 ? 18.991 -28.411 -48.298 1.00 72.88 98 THR A CA 1
ATOM 788 C C . THR A 1 98 ? 17.839 -28.730 -49.240 1.00 72.88 98 THR A C 1
ATOM 790 O O . THR A 1 98 ? 17.008 -29.590 -48.953 1.00 72.88 98 THR A O 1
ATOM 793 N N . ASN A 1 99 ? 17.779 -28.030 -50.374 1.00 74.81 99 ASN A N 1
ATOM 794 C CA . ASN A 1 99 ? 16.851 -28.369 -51.445 1.00 74.81 99 ASN A CA 1
ATOM 795 C C . ASN A 1 99 ? 17.187 -29.779 -51.946 1.00 74.81 99 ASN A C 1
ATOM 797 O O . ASN A 1 99 ? 18.204 -29.994 -52.605 1.00 74.81 99 ASN A O 1
ATOM 801 N N . ILE A 1 100 ? 16.345 -30.748 -51.602 1.00 78.19 100 ILE A N 1
ATOM 802 C CA . ILE A 1 100 ? 16.399 -32.095 -52.161 1.00 78.19 100 ILE A CA 1
ATOM 803 C C . ILE A 1 100 ? 15.838 -32.049 -53.582 1.00 78.19 100 ILE A C 1
ATOM 805 O O . ILE A 1 100 ? 14.638 -31.877 -53.787 1.00 78.19 100 ILE A O 1
ATOM 809 N N . THR A 1 101 ? 16.711 -32.198 -54.578 1.00 80.06 101 THR A N 1
ATOM 810 C CA . THR A 1 101 ? 16.296 -32.375 -55.972 1.00 80.06 101 THR A CA 1
ATOM 811 C C . THR A 1 101 ? 15.690 -33.765 -56.128 1.00 80.06 101 THR A C 1
ATOM 813 O O . THR A 1 101 ? 16.407 -34.762 -56.213 1.00 80.06 101 THR A O 1
ATOM 816 N N . ILE A 1 102 ? 14.362 -33.841 -56.162 1.00 80.50 102 ILE A N 1
ATOM 817 C CA . ILE A 1 102 ? 13.643 -35.080 -56.459 1.00 80.50 102 ILE A CA 1
ATOM 818 C C . ILE A 1 102 ? 13.736 -35.316 -57.970 1.00 80.50 102 ILE A C 1
ATOM 820 O O . ILE A 1 102 ? 13.204 -34.534 -58.757 1.00 80.50 102 ILE A O 1
ATOM 824 N N . LYS A 1 103 ? 14.423 -36.385 -58.388 1.00 82.62 103 LYS A N 1
ATOM 825 C CA . LYS A 1 103 ? 14.349 -36.875 -59.769 1.00 82.62 103 LYS A CA 1
ATOM 826 C C . LYS A 1 103 ? 13.109 -37.752 -59.897 1.00 82.62 103 LYS A C 1
ATOM 828 O O . LYS A 1 103 ? 13.081 -38.853 -59.353 1.00 82.62 103 LYS A O 1
ATOM 833 N N . TYR A 1 104 ? 12.090 -37.256 -60.586 1.00 78.06 104 TYR A N 1
ATOM 834 C CA . TYR A 1 104 ? 10.949 -38.079 -60.971 1.00 78.06 104 TYR A CA 1
ATOM 835 C C . TYR A 1 104 ? 11.363 -39.042 -62.091 1.00 78.06 104 TYR A C 1
ATOM 837 O O . TYR A 1 104 ? 12.213 -38.675 -62.908 1.00 78.06 104 TYR A O 1
ATOM 845 N N . PRO A 1 105 ? 10.810 -40.266 -62.129 1.00 78.62 105 PRO A N 1
ATOM 846 C CA . PRO A 1 105 ? 10.997 -41.142 -63.275 1.00 78.62 105 PRO A CA 1
ATOM 847 C C . PRO A 1 105 ? 10.427 -40.463 -64.525 1.00 78.62 105 PRO A C 1
ATOM 849 O O . PRO A 1 105 ? 9.341 -39.883 -64.482 1.00 78.62 105 PRO A O 1
ATOM 852 N N . GLU A 1 106 ? 11.180 -40.517 -65.620 1.00 76.19 106 GLU A N 1
ATOM 853 C CA . GLU A 1 106 ? 10.718 -40.067 -66.930 1.00 76.19 106 GLU A CA 1
ATOM 854 C C . GLU A 1 106 ? 9.561 -40.975 -67.369 1.00 76.19 106 GLU A C 1
ATOM 856 O O . GLU A 1 106 ? 9.654 -42.201 -67.266 1.00 76.19 106 GLU A O 1
ATOM 861 N N . LEU A 1 107 ? 8.431 -40.374 -67.752 1.00 70.69 107 LEU A N 1
ATOM 862 C CA . LEU A 1 107 ? 7.264 -41.124 -68.204 1.00 70.69 107 LEU A CA 1
ATOM 863 C C . LEU A 1 107 ? 7.567 -41.705 -69.587 1.00 70.69 107 LEU A C 1
ATOM 865 O O . LEU A 1 107 ? 7.929 -40.976 -70.504 1.00 70.69 107 LEU A O 1
ATOM 869 N N . ASP A 1 108 ? 7.429 -43.022 -69.715 1.00 73.31 108 ASP A N 1
ATOM 870 C CA . ASP A 1 108 ? 7.570 -43.725 -70.986 1.00 73.31 108 ASP A CA 1
ATOM 871 C C . ASP A 1 108 ? 6.279 -43.551 -71.802 1.00 73.31 108 ASP A C 1
ATOM 873 O O . ASP A 1 108 ? 5.320 -44.319 -71.653 1.00 73.31 108 ASP A O 1
ATOM 877 N N . ASP A 1 109 ? 6.241 -42.495 -72.619 1.00 67.19 109 ASP A N 1
ATOM 878 C CA . ASP A 1 109 ? 5.099 -42.162 -73.479 1.00 67.19 109 ASP A CA 1
ATOM 879 C C . ASP A 1 109 ? 4.776 -43.285 -74.485 1.00 67.19 109 ASP A C 1
ATOM 881 O O . ASP A 1 109 ? 3.612 -43.449 -74.862 1.00 67.19 109 ASP A O 1
ATOM 885 N N . ASP A 1 110 ? 5.752 -44.127 -74.852 1.00 69.69 110 ASP A N 1
ATOM 886 C CA . ASP A 1 110 ? 5.557 -45.236 -75.799 1.00 69.69 110 ASP A CA 1
ATOM 887 C C . ASP A 1 110 ? 4.707 -46.376 -75.212 1.00 69.69 110 ASP A C 1
ATOM 889 O O . ASP A 1 110 ? 4.162 -47.209 -75.945 1.00 69.69 110 ASP A O 1
ATOM 893 N N . ARG A 1 111 ? 4.557 -46.426 -73.883 1.00 66.44 111 ARG A N 1
ATOM 894 C CA . ARG A 1 111 ? 3.739 -47.432 -73.183 1.00 66.44 111 ARG A CA 1
ATOM 895 C C . ARG A 1 111 ? 2.360 -46.918 -72.788 1.00 66.44 111 ARG A C 1
ATOM 897 O O . ARG A 1 111 ? 1.586 -47.676 -72.194 1.00 66.44 111 ARG A O 1
ATOM 904 N N . LEU A 1 112 ? 2.034 -45.664 -73.096 1.00 71.88 112 LEU A N 1
ATOM 905 C CA . LEU A 1 112 ? 0.721 -45.111 -72.798 1.00 71.88 112 LEU A CA 1
ATOM 906 C C . LEU A 1 112 ? -0.303 -45.599 -73.839 1.00 71.88 112 LEU A C 1
ATOM 908 O O . LEU A 1 112 ? -0.107 -45.427 -75.044 1.00 71.88 112 LEU A O 1
ATOM 912 N N . PRO A 1 113 ? -1.426 -46.211 -73.417 1.00 70.38 113 PRO A N 1
ATOM 913 C CA . PRO A 1 113 ? -2.481 -46.587 -74.347 1.00 70.38 113 PRO A CA 1
ATOM 914 C C . PRO A 1 113 ? -3.045 -45.326 -75.006 1.00 70.38 113 PRO A C 1
ATOM 916 O O . PRO A 1 113 ? -3.483 -44.409 -74.316 1.00 70.38 113 PRO A O 1
ATOM 919 N N . ASN A 1 114 ? -3.052 -45.282 -76.343 1.00 71.19 114 ASN A N 1
ATOM 920 C CA . ASN A 1 114 ? -3.533 -44.117 -77.082 1.00 71.19 114 ASN A CA 1
ATOM 921 C C . ASN A 1 114 ? -5.027 -43.858 -76.769 1.00 71.19 114 ASN A C 1
ATOM 923 O O . ASN A 1 114 ? -5.889 -44.641 -77.201 1.00 71.19 114 ASN A O 1
ATOM 927 N N . PRO A 1 115 ? -5.366 -42.752 -76.077 1.00 67.81 115 PRO A N 1
ATOM 928 C CA . PRO A 1 115 ? -6.736 -42.472 -75.655 1.00 67.81 115 PRO A CA 1
ATOM 929 C C . PRO A 1 115 ? -7.654 -42.108 -76.833 1.00 67.81 115 PRO A C 1
ATOM 931 O O . PRO A 1 115 ? -8.874 -42.165 -76.709 1.00 67.81 115 PRO A O 1
ATOM 934 N N . ALA A 1 116 ? -7.098 -41.787 -78.006 1.00 68.75 116 ALA A N 1
ATOM 935 C CA . ALA A 1 116 ? -7.864 -41.472 -79.211 1.00 68.75 116 ALA A CA 1
ATOM 936 C C . ALA A 1 116 ? -8.399 -42.717 -79.947 1.00 68.75 116 ALA A C 1
ATOM 938 O O . ALA A 1 116 ? -9.134 -42.593 -80.931 1.00 68.75 116 ALA A O 1
ATOM 939 N N . THR A 1 117 ? -8.074 -43.929 -79.481 1.00 66.69 117 THR A N 1
ATOM 940 C CA . THR A 1 117 ? -8.595 -45.183 -80.057 1.00 66.69 117 THR A CA 1
ATOM 941 C C . THR A 1 117 ? -10.114 -45.315 -79.926 1.00 66.69 117 THR A C 1
ATOM 943 O O . THR A 1 117 ? -10.733 -45.946 -80.780 1.00 66.69 117 THR A O 1
ATOM 946 N N . SER A 1 118 ? -10.743 -44.666 -78.945 1.00 68.88 118 SER A N 1
ATOM 947 C CA . SER A 1 118 ? -12.204 -44.617 -78.771 1.00 68.88 118 SER A CA 1
ATOM 948 C C . SER A 1 118 ? -12.835 -43.278 -79.180 1.00 68.88 118 SER A C 1
ATOM 950 O O . SER A 1 118 ? -14.055 -43.133 -79.121 1.00 68.88 118 SER A O 1
ATOM 952 N N . ALA A 1 119 ? -12.043 -42.300 -79.634 1.00 73.88 119 ALA A N 1
ATOM 953 C CA . ALA A 1 119 ? -12.556 -40.983 -80.001 1.00 73.88 119 ALA A CA 1
ATOM 954 C C . ALA A 1 119 ? -13.341 -41.026 -81.327 1.00 73.88 119 ALA A C 1
ATOM 956 O O . ALA A 1 119 ? -12.826 -41.491 -82.350 1.00 73.88 119 ALA A O 1
ATOM 957 N N . LEU A 1 120 ? -14.579 -40.512 -81.291 1.00 71.94 120 LEU A N 1
ATOM 958 C CA . LEU A 1 120 ? -15.502 -40.379 -82.432 1.00 71.94 120 LEU A CA 1
ATOM 959 C C . LEU A 1 120 ? -15.046 -39.326 -83.453 1.00 71.94 120 LEU A C 1
ATOM 961 O O . LEU A 1 120 ? -15.295 -39.479 -84.645 1.00 71.94 120 LEU A O 1
ATOM 965 N N . PHE A 1 121 ? -14.341 -38.288 -83.003 1.00 75.50 121 PHE A N 1
ATOM 966 C CA . PHE A 1 121 ? -13.754 -37.274 -83.874 1.00 75.50 121 PHE A CA 1
ATOM 967 C C . PHE A 1 121 ? -12.258 -37.531 -83.999 1.00 75.50 121 PHE A C 1
ATOM 969 O O . PHE A 1 121 ? -11.507 -37.346 -83.043 1.00 75.50 121 PHE A O 1
ATOM 976 N N . ARG A 1 122 ? -11.828 -37.983 -85.179 1.00 67.31 122 ARG A N 1
ATOM 977 C CA . ARG A 1 122 ? -10.413 -38.193 -85.495 1.00 67.31 122 ARG A CA 1
ATOM 978 C C . ARG A 1 122 ? -10.001 -37.247 -86.620 1.00 67.31 122 ARG A C 1
ATOM 980 O O . ARG A 1 122 ? -10.787 -37.069 -87.552 1.00 67.31 122 ARG A O 1
ATOM 987 N N . PRO A 1 123 ? -8.797 -36.658 -86.560 1.00 68.00 123 PRO A N 1
ATOM 988 C CA . PRO A 1 123 ? -8.285 -35.873 -87.674 1.00 68.00 123 PRO A CA 1
ATOM 989 C C . PRO A 1 123 ? -8.134 -36.761 -88.927 1.00 68.00 123 PRO A C 1
ATOM 991 O O . PRO A 1 123 ? -7.886 -37.967 -88.792 1.00 68.00 123 PRO A O 1
ATOM 994 N N . PRO A 1 124 ? -8.302 -36.204 -90.141 1.00 67.50 124 PRO A N 1
ATOM 995 C CA . PRO A 1 124 ? -8.147 -36.964 -91.375 1.00 67.50 124 PRO A CA 1
ATOM 996 C C . PRO A 1 124 ? -6.706 -37.464 -91.509 1.00 67.50 124 PRO A C 1
ATOM 998 O O . PRO A 1 124 ? -5.752 -36.731 -91.254 1.00 67.50 124 PRO A O 1
ATOM 1001 N N . ARG A 1 125 ? -6.562 -38.738 -91.880 1.00 70.25 125 ARG A N 1
ATOM 1002 C CA . ARG A 1 125 ? -5.258 -39.350 -92.157 1.00 70.25 125 ARG A CA 1
ATOM 1003 C C . ARG A 1 125 ? -4.862 -39.013 -93.596 1.00 70.25 125 ARG A C 1
ATOM 1005 O O . ARG A 1 125 ? -5.727 -39.066 -94.469 1.00 70.25 125 ARG A O 1
ATOM 1012 N N . ALA A 1 126 ? -3.596 -38.663 -93.810 1.00 55.72 126 ALA A N 1
ATOM 1013 C CA . ALA A 1 126 ? -2.982 -38.613 -95.136 1.00 55.72 126 ALA A CA 1
ATOM 1014 C C . ALA A 1 126 ? -2.526 -40.015 -95.562 1.00 55.72 126 ALA A C 1
ATOM 1016 O O . ALA A 1 126 ? -2.185 -40.810 -94.652 1.00 55.72 126 ALA A O 1
#

Mean predicted aligned error: 16.08 Å

Secondary structure (DSSP, 8-state):
-HHHHHHHHHHHHHHHHTTHHHHTTHHHHHHHHHHHHHHSTT--HHHHHHHHHSS----SS-HHHHTTSTTSS--TT-------PPP-------PPP------PPPP-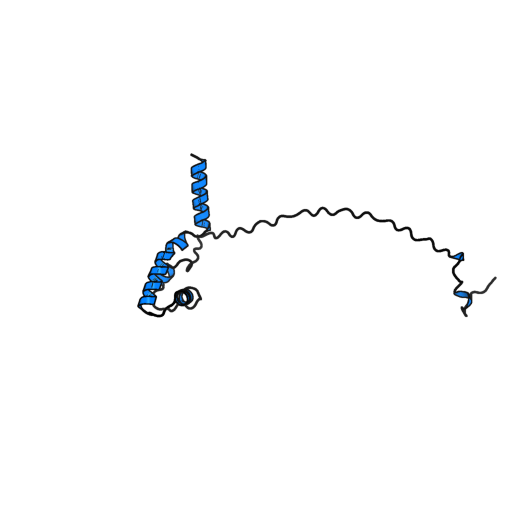GGGS--GGGG-S--PPP-

Radius of gyration: 40.73 Å; Cα contacts (8 Å, |Δi|>4): 40; chains: 1; bounding box: 53×60×116 Å

Foldseek 3Di:
DVVVVVVVVVVVVVCLLVVVVLVVLVVLVVVVQVVVCVVPVPDDPVNSCCCLPVPPPDPPPCVVSSVSHRPSDDDPPRPNDDDDPPDPPDDDPDDDDDPDDDDDDDDPPVPDDDPCPPPPDDDDDD

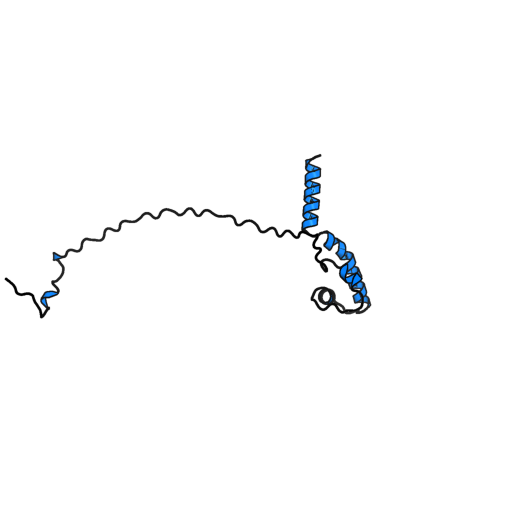Solvent-accessible surface area (backbone atoms only — not comparable to full-atom values): 8457 Å² total; per-residue (Å²): 114,69,67,60,55,50,52,52,52,51,49,55,50,52,43,56,56,66,44,46,76,38,62,71,22,49,66,56,45,54,54,51,52,51,54,52,31,70,77,37,84,80,63,45,72,66,58,57,47,40,39,75,71,71,76,62,65,75,90,80,81,53,66,75,61,53,66,56,32,51,79,66,62,86,58,91,84,62,73,76,74,80,84,73,78,76,80,80,82,75,84,77,82,78,75,80,78,77,84,77,83,79,81,73,82,82,79,66,70,91,76,54,79,69,77,66,79,78,48,90,80,68,83,86,80,132